Protein AF-A0A699ZW91-F1 (afdb_monomer_lite)

Organism: Haematococcus lacustris (NCBI:txid44745)

Secondary structure (DSSP, 8-state):
--EEEEEEEE-SSSSSSEEEEEEEEETTEEEEE----PPPHHHHHHHHHHHHHHHHHHHHHHHHHHT-

Radius of gyration: 14.03 Å; chains: 1; bounding box: 32×32×38 Å

pLDDT: mean 95.27, std 6.39, range [58.38, 98.19]

Sequence (68 aa):
TPTYEYTYVESSVTESPFFASKVKLSTEGVEKVYDLGTLSDYEKAALKTMMPELLQSVEKGVEFVKNS

Structure (mmCIF, N/CA/C/O backbone):
data_AF-A0A699ZW91-F1
#
_entry.id   AF-A0A699ZW91-F1
#
loop_
_atom_site.group_PDB
_atom_site.id
_atom_site.type_symbol
_atom_site.label_atom_id
_atom_site.label_alt_id
_atom_site.label_comp_id
_atom_site.label_asym_id
_atom_site.label_entity_id
_atom_site.label_seq_id
_atom_site.pdbx_PDB_ins_code
_atom_site.Cartn_x
_atom_site.Cartn_y
_atom_site.Cartn_z
_atom_site.occupancy
_atom_site.B_iso_or_equiv
_atom_site.auth_seq_id
_atom_site.auth_comp_id
_atom_site.auth_asym_id
_atom_site.auth_atom_id
_atom_site.pdbx_PDB_model_num
ATOM 1 N N . THR A 1 1 ? 20.095 11.776 -5.061 1.00 58.38 1 THR A N 1
ATOM 2 C CA . THR A 1 1 ? 19.609 10.752 -6.012 1.00 58.38 1 THR A CA 1
ATOM 3 C C . THR A 1 1 ? 18.170 10.447 -5.662 1.00 58.38 1 THR A C 1
ATOM 5 O O . THR A 1 1 ? 17.913 10.386 -4.467 1.00 58.38 1 THR A O 1
ATOM 8 N N . PRO A 1 2 ? 17.229 10.334 -6.617 1.00 72.19 2 PRO A N 1
ATOM 9 C CA . PRO A 1 2 ? 15.873 9.905 -6.283 1.00 72.19 2 PRO A CA 1
ATOM 10 C C . PRO A 1 2 ? 15.929 8.486 -5.712 1.00 72.19 2 PRO A C 1
ATOM 12 O O . PRO A 1 2 ? 16.458 7.583 -6.362 1.00 72.19 2 PRO A O 1
ATOM 15 N N . THR A 1 3 ? 15.428 8.317 -4.493 1.00 91.38 3 THR A N 1
ATOM 16 C CA . THR A 1 3 ? 15.412 7.030 -3.795 1.00 91.38 3 THR A CA 1
ATOM 17 C C . THR A 1 3 ? 14.068 6.366 -4.062 1.00 91.38 3 THR A C 1
ATOM 19 O O . THR A 1 3 ? 13.022 6.950 -3.779 1.00 91.38 3 THR A O 1
ATOM 22 N N . TYR A 1 4 ? 14.097 5.178 -4.663 1.00 96.31 4 TYR A N 1
ATOM 23 C CA . TYR A 1 4 ? 12.904 4.387 -4.953 1.00 96.31 4 TYR A CA 1
ATOM 24 C C . TYR A 1 4 ? 12.891 3.164 -4.057 1.00 96.31 4 TYR A C 1
ATOM 26 O O . TYR A 1 4 ? 13.832 2.379 -4.109 1.00 96.31 4 TYR A O 1
ATOM 34 N N . GLU A 1 5 ? 11.817 2.989 -3.301 1.00 95.81 5 GLU A N 1
ATOM 35 C CA . GLU A 1 5 ? 11.678 1.897 -2.336 1.00 95.81 5 GLU A CA 1
ATOM 36 C C . GLU A 1 5 ? 10.279 1.293 -2.399 1.00 95.81 5 GLU A C 1
ATOM 38 O O . GLU A 1 5 ? 9.357 1.903 -2.943 1.00 95.81 5 GLU A O 1
ATOM 43 N N . TYR A 1 6 ? 10.124 0.091 -1.847 1.00 96.62 6 TYR A N 1
ATOM 44 C CA . TYR A 1 6 ? 8.812 -0.498 -1.588 1.00 96.62 6 TYR A CA 1
ATOM 45 C C . TYR A 1 6 ? 8.444 -0.270 -0.127 1.00 96.62 6 TYR A C 1
ATOM 47 O O . TYR A 1 6 ? 9.110 -0.786 0.770 1.00 96.62 6 TYR A O 1
ATOM 55 N N . THR A 1 7 ? 7.374 0.488 0.105 1.00 96.38 7 THR A N 1
ATOM 56 C CA . THR A 1 7 ? 7.007 0.952 1.448 1.00 96.38 7 THR A CA 1
ATOM 57 C C . THR A 1 7 ? 5.506 0.831 1.660 1.00 96.38 7 THR A C 1
ATOM 59 O O . THR A 1 7 ? 4.731 1.141 0.758 1.00 96.38 7 THR A O 1
ATOM 62 N N . TYR A 1 8 ? 5.096 0.404 2.858 1.00 97.38 8 TYR A N 1
ATOM 63 C CA . TYR A 1 8 ? 3.696 0.399 3.282 1.00 97.38 8 TYR A CA 1
ATOM 64 C C . TYR A 1 8 ? 3.263 1.811 3.684 1.00 97.38 8 TYR A C 1
ATOM 66 O O . TYR A 1 8 ? 3.733 2.344 4.689 1.00 97.38 8 TYR A O 1
ATOM 74 N N . VAL A 1 9 ? 2.408 2.426 2.870 1.00 97.19 9 VAL A N 1
ATOM 75 C CA . VAL A 1 9 ? 1.972 3.822 3.017 1.00 97.19 9 VAL A CA 1
ATOM 76 C C . VAL A 1 9 ? 0.481 3.948 2.728 1.00 97.19 9 VAL A C 1
ATOM 78 O O . VAL A 1 9 ? -0.134 3.013 2.210 1.00 97.19 9 VAL A O 1
ATOM 81 N N . GLU A 1 10 ? -0.102 5.104 3.049 1.00 97.06 10 GLU A N 1
ATOM 82 C CA . GLU A 1 10 ? -1.433 5.462 2.553 1.00 97.06 10 GLU A CA 1
ATOM 83 C C . GLU A 1 10 ? -1.420 5.427 1.021 1.00 97.06 10 GLU A C 1
ATOM 85 O O . GLU A 1 10 ? -0.517 5.974 0.379 1.00 97.06 10 GLU A O 1
ATOM 90 N N . SER A 1 11 ? -2.369 4.706 0.432 1.00 96.19 11 SER A N 1
ATOM 91 C CA . SER A 1 11 ? -2.319 4.355 -0.982 1.00 96.19 11 SER A CA 1
ATOM 92 C C . SER A 1 11 ? -3.711 4.134 -1.555 1.00 96.19 11 SER A C 1
ATOM 94 O O . SER A 1 11 ? -4.593 3.595 -0.897 1.00 96.19 11 SER A O 1
ATOM 96 N N . SER A 1 12 ? -3.879 4.507 -2.823 1.00 95.00 12 SER A N 1
ATOM 97 C CA . SER A 1 12 ? -5.067 4.230 -3.639 1.00 95.00 12 SER A CA 1
ATOM 98 C C . SER A 1 12 ? -4.816 3.156 -4.704 1.00 95.00 12 SER A C 1
ATOM 100 O O . SER A 1 12 ? -5.636 2.949 -5.596 1.00 95.00 12 SER A O 1
ATOM 102 N N . VAL A 1 13 ? -3.664 2.476 -4.637 1.00 95.94 13 VAL A N 1
ATOM 103 C CA . VAL A 1 13 ? -3.248 1.456 -5.616 1.00 95.94 13 VAL A CA 1
ATOM 104 C C . VAL A 1 13 ? -4.091 0.176 -5.513 1.00 95.94 13 VAL A C 1
ATOM 106 O O . VAL A 1 13 ? -4.176 -0.594 -6.468 1.00 95.94 13 VAL A O 1
ATOM 109 N N . THR A 1 14 ? -4.728 -0.049 -4.365 1.00 95.75 14 THR A N 1
ATOM 110 C CA . THR A 1 14 ? -5.663 -1.155 -4.117 1.00 95.75 14 THR A CA 1
ATOM 111 C C . THR A 1 14 ? -6.915 -0.622 -3.419 1.00 95.75 14 THR A C 1
ATOM 113 O O . THR A 1 14 ? -6.994 0.565 -3.118 1.00 95.75 14 THR A O 1
ATOM 116 N N . GLU A 1 15 ? -7.883 -1.491 -3.128 1.00 94.75 15 GLU A N 1
ATOM 117 C CA . GLU A 1 15 ? -9.053 -1.133 -2.311 1.00 94.75 15 GLU A CA 1
ATOM 118 C C . GLU A 1 15 ? -8.719 -0.882 -0.830 1.00 94.75 15 GLU A C 1
ATOM 120 O O . GLU A 1 15 ? -9.491 -0.232 -0.127 1.00 94.75 15 GLU A O 1
ATOM 125 N N . SER A 1 16 ? -7.567 -1.366 -0.350 1.00 96.56 16 SER A N 1
ATOM 126 C CA . SER A 1 16 ? -7.073 -1.046 0.988 1.00 96.56 16 SER A CA 1
ATOM 127 C C . SER A 1 16 ? -6.533 0.387 1.030 1.00 96.56 16 SER A C 1
ATOM 129 O O . SER A 1 16 ? -5.721 0.735 0.169 1.00 96.56 16 SER A O 1
ATOM 131 N N . PRO A 1 17 ? -6.894 1.200 2.046 1.00 96.88 17 PRO A N 1
ATOM 132 C CA . PRO A 1 17 ? -6.413 2.579 2.171 1.00 96.88 17 PRO A CA 1
ATOM 133 C C . PRO A 1 17 ? -4.914 2.662 2.503 1.00 96.88 17 PRO A C 1
ATOM 135 O O . PRO A 1 17 ? -4.307 3.721 2.376 1.00 96.88 17 PRO A O 1
ATOM 138 N N . PHE A 1 18 ? -4.302 1.546 2.909 1.00 97.81 18 PHE A N 1
ATOM 139 C CA . PHE A 1 18 ? -2.859 1.410 3.071 1.00 97.81 18 PHE A CA 1
ATOM 140 C C . PHE A 1 18 ? -2.366 0.190 2.292 1.00 97.81 18 PHE A C 1
ATOM 142 O O . PHE A 1 18 ? -2.961 -0.890 2.370 1.00 97.81 18 PHE A O 1
ATOM 149 N N . PHE A 1 19 ? -1.277 0.343 1.540 1.00 97.94 19 PHE A N 1
ATOM 150 C CA . PHE A 1 19 ? -0.694 -0.746 0.757 1.00 97.94 19 PHE A CA 1
ATOM 151 C C . PHE A 1 19 ? 0.814 -0.562 0.565 1.00 97.94 19 PHE A C 1
ATOM 153 O O . PHE A 1 19 ? 1.316 0.562 0.541 1.00 97.94 19 PHE A O 1
ATOM 160 N N . ALA A 1 20 ? 1.541 -1.673 0.412 1.00 97.50 20 ALA A N 1
ATOM 161 C CA . ALA A 1 20 ? 2.966 -1.651 0.105 1.00 97.50 20 ALA A CA 1
ATOM 162 C C . ALA A 1 20 ? 3.178 -1.646 -1.409 1.00 97.50 20 ALA A C 1
ATOM 164 O O . ALA A 1 20 ? 2.921 -2.639 -2.087 1.00 97.50 20 ALA A O 1
ATOM 165 N N . SER A 1 21 ? 3.666 -0.534 -1.948 1.00 97.19 21 SER A N 1
ATOM 166 C CA . SER A 1 21 ? 4.010 -0.432 -3.366 1.00 97.19 21 SER A CA 1
ATOM 167 C C . SER A 1 21 ? 5.277 0.386 -3.572 1.00 97.19 21 SER A C 1
ATOM 169 O O . SER A 1 21 ? 5.876 0.903 -2.625 1.00 97.19 21 SER A O 1
ATOM 171 N N . LYS A 1 22 ? 5.718 0.460 -4.829 1.00 97.62 22 LYS A N 1
ATOM 172 C CA . LYS A 1 22 ? 6.867 1.271 -5.202 1.00 97.62 22 LYS A CA 1
ATOM 173 C C . LYS A 1 22 ? 6.536 2.742 -4.974 1.00 97.62 22 LYS A C 1
ATOM 175 O O . LYS A 1 22 ? 5.560 3.260 -5.514 1.00 97.62 22 LYS A O 1
ATOM 180 N N . VAL A 1 23 ? 7.401 3.425 -4.240 1.00 97.44 23 VAL A N 1
ATOM 181 C CA . VAL A 1 23 ? 7.321 4.860 -3.991 1.00 97.44 23 VAL A CA 1
ATOM 182 C C . VAL A 1 23 ? 8.607 5.548 -4.425 1.00 97.44 23 VAL A C 1
ATOM 184 O O . VAL A 1 23 ? 9.688 4.958 -4.411 1.00 97.44 23 VAL A O 1
ATOM 187 N N . LYS A 1 24 ? 8.493 6.813 -4.823 1.00 97.19 24 LYS A N 1
ATOM 188 C CA . LYS A 1 24 ? 9.627 7.732 -4.930 1.00 97.19 24 LYS A CA 1
ATOM 189 C C . LYS A 1 24 ? 9.657 8.585 -3.672 1.00 97.19 24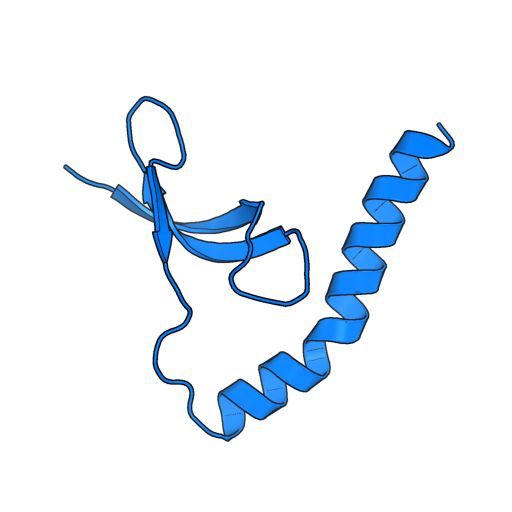 LYS A C 1
ATOM 191 O O . LYS A 1 24 ? 8.650 9.203 -3.328 1.00 97.19 24 LYS A O 1
ATOM 196 N N . LEU A 1 25 ? 10.806 8.621 -3.015 1.00 95.19 25 LEU A N 1
ATOM 197 C CA . LEU A 1 25 ? 11.040 9.439 -1.835 1.00 95.19 25 LEU A CA 1
ATOM 198 C C . LEU A 1 25 ? 11.752 10.742 -2.217 1.00 95.19 25 LEU A C 1
ATOM 200 O O . LEU A 1 25 ? 12.635 10.761 -3.081 1.00 95.19 25 LEU A O 1
ATOM 204 N N . SER A 1 26 ? 11.377 11.810 -1.524 1.00 94.56 26 SER A N 1
ATOM 205 C CA . SER A 1 26 ? 12.019 13.123 -1.538 1.00 94.56 26 SER A CA 1
ATOM 206 C C . SER A 1 26 ? 12.407 13.529 -0.112 1.00 94.56 26 SER A C 1
ATOM 208 O O . SER A 1 26 ? 12.164 12.790 0.843 1.00 94.56 26 SER A O 1
ATOM 210 N N . THR A 1 27 ? 13.003 14.710 0.051 1.00 94.06 27 THR A N 1
ATOM 211 C CA . THR A 1 27 ? 13.300 15.265 1.383 1.00 94.06 27 THR A CA 1
ATOM 212 C C . THR A 1 27 ? 12.043 15.526 2.212 1.00 94.06 27 THR A C 1
ATOM 214 O O . THR A 1 27 ? 12.126 15.525 3.433 1.00 94.06 27 THR A O 1
ATOM 217 N N . GLU A 1 28 ? 10.885 15.657 1.561 1.00 95.00 28 GLU A N 1
ATOM 218 C CA . GLU A 1 28 ? 9.582 15.891 2.194 1.00 95.00 28 GLU A CA 1
ATOM 219 C C . GLU A 1 28 ? 8.775 14.591 2.401 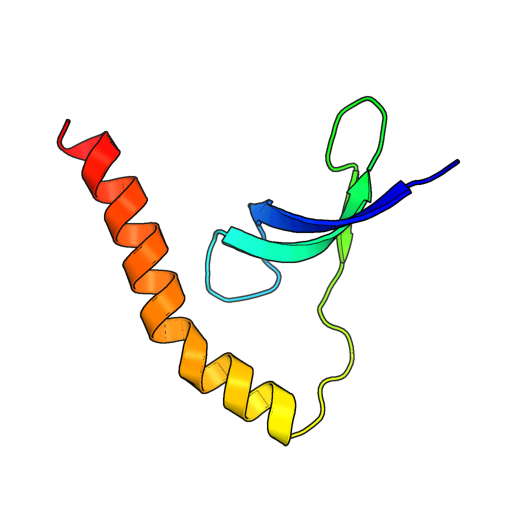1.00 95.00 28 GLU A C 1
ATOM 221 O O . GLU A 1 28 ? 7.579 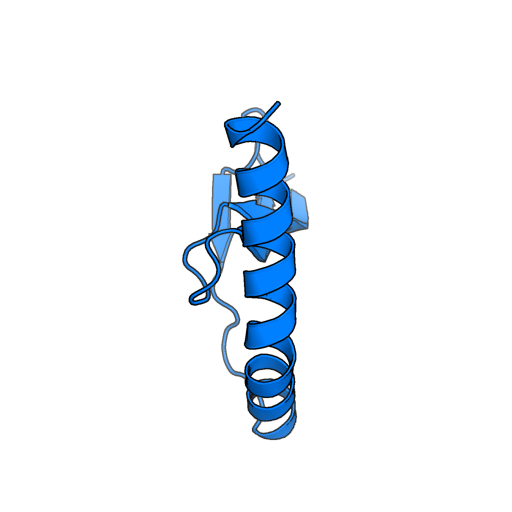14.631 2.679 1.00 95.00 28 GLU A O 1
ATOM 226 N N . GLY A 1 29 ? 9.402 13.417 2.244 1.00 93.25 29 GLY A N 1
ATOM 227 C CA . GLY A 1 29 ? 8.748 12.113 2.393 1.00 93.25 29 GLY A CA 1
ATOM 228 C C . GLY A 1 29 ? 8.325 11.493 1.059 1.00 93.25 29 GLY A C 1
ATOM 229 O O . GLY A 1 29 ? 9.096 11.491 0.097 1.00 93.25 29 GLY A O 1
ATOM 230 N N . VAL A 1 30 ? 7.123 10.906 1.000 1.00 95.25 30 VAL A N 1
ATOM 231 C CA . VAL A 1 30 ? 6.615 10.242 -0.214 1.00 95.25 30 VAL A CA 1
ATOM 232 C C . VAL A 1 30 ? 6.281 11.292 -1.272 1.00 95.25 30 VAL A C 1
ATOM 234 O O . VAL A 1 30 ? 5.311 12.029 -1.149 1.00 95.25 30 VAL A O 1
ATOM 237 N N . GLU A 1 31 ? 7.080 11.341 -2.336 1.00 95.69 31 GLU A N 1
ATOM 238 C CA . GLU A 1 31 ? 6.857 12.233 -3.479 1.00 95.69 31 GLU A CA 1
ATOM 239 C C . GLU A 1 31 ? 5.805 11.657 -4.432 1.00 95.69 31 GLU A C 1
ATOM 241 O O . GLU A 1 31 ? 4.989 12.382 -4.998 1.00 95.69 31 GLU A O 1
ATOM 246 N N . LYS A 1 32 ? 5.846 10.337 -4.647 1.00 96.00 32 LYS A N 1
ATOM 247 C CA . LYS A 1 32 ? 4.936 9.648 -5.563 1.00 96.00 32 LYS A CA 1
ATOM 248 C C . LYS A 1 32 ? 4.758 8.185 -5.185 1.00 96.00 32 LYS A C 1
ATOM 250 O O . LYS A 1 32 ? 5.745 7.487 -4.965 1.00 96.00 32 LYS A O 1
ATOM 255 N N . VAL A 1 33 ? 3.513 7.719 -5.224 1.00 97.50 33 VAL A N 1
ATOM 256 C CA . VAL A 1 33 ? 3.147 6.298 -5.192 1.00 97.50 33 VAL A CA 1
ATOM 257 C C . VAL A 1 33 ? 2.946 5.812 -6.629 1.00 97.50 33 VAL A C 1
ATOM 259 O O . VAL A 1 33 ? 2.361 6.524 -7.448 1.00 97.50 33 VAL A O 1
ATOM 262 N N . TYR A 1 34 ? 3.477 4.635 -6.954 1.00 97.25 34 TYR A N 1
ATOM 263 C CA . TYR A 1 34 ? 3.334 4.011 -8.269 1.00 97.25 34 TYR A CA 1
ATOM 264 C C . TYR A 1 34 ? 2.370 2.825 -8.211 1.00 97.25 34 TYR A C 1
ATOM 266 O O . TYR A 1 34 ? 2.315 2.090 -7.222 1.00 97.25 34 TYR A O 1
ATOM 274 N N . ASP A 1 35 ? 1.662 2.633 -9.318 1.00 96.12 35 ASP A N 1
ATOM 275 C CA . ASP A 1 35 ? 0.774 1.509 -9.592 1.00 96.12 35 ASP A CA 1
ATOM 276 C C . ASP A 1 35 ? 1.554 0.178 -9.595 1.00 96.12 35 ASP A C 1
ATOM 278 O O . ASP A 1 35 ? 2.771 0.151 -9.802 1.00 96.12 35 ASP A O 1
ATOM 282 N N . LEU A 1 36 ? 0.851 -0.951 -9.442 1.00 95.38 36 LEU A N 1
ATOM 283 C CA . LEU A 1 36 ? 1.476 -2.288 -9.432 1.00 95.38 36 LEU A CA 1
ATOM 284 C C . LEU A 1 36 ? 2.013 -2.731 -10.802 1.00 95.38 36 LEU A C 1
ATOM 286 O O . LEU A 1 36 ? 2.713 -3.736 -10.900 1.00 95.38 36 LEU A O 1
ATOM 290 N N . GLY A 1 37 ? 1.694 -1.993 -11.867 1.00 93.88 37 GLY A N 1
ATOM 291 C CA . GLY A 1 37 ? 2.032 -2.375 -13.231 1.00 93.88 37 GLY A CA 1
ATOM 292 C C . GLY A 1 37 ? 1.251 -3.605 -13.698 1.00 93.88 37 GLY A C 1
ATOM 293 O O . GLY A 1 37 ? 0.109 -3.834 -13.302 1.00 93.88 37 GLY A O 1
ATOM 294 N N . THR A 1 38 ? 1.855 -4.384 -14.597 1.00 96.38 38 THR A N 1
ATOM 295 C CA . THR A 1 38 ? 1.229 -5.607 -15.117 1.00 96.38 38 THR A CA 1
ATOM 296 C C . THR A 1 38 ? 1.518 -6.770 -14.183 1.00 96.38 38 THR A C 1
ATOM 298 O O . THR A 1 38 ? 2.673 -7.137 -14.000 1.00 96.38 38 THR A O 1
ATOM 301 N N . LEU A 1 39 ? 0.459 -7.367 -13.644 1.00 96.94 39 LEU A N 1
ATOM 302 C CA . LEU A 1 39 ? 0.537 -8.579 -12.836 1.00 96.94 39 LEU A CA 1
ATOM 303 C C . LEU A 1 39 ? 0.251 -9.814 -13.696 1.00 96.94 39 LEU A C 1
ATOM 305 O O . LEU A 1 39 ? -0.648 -9.801 -14.547 1.00 96.94 39 LEU A O 1
ATOM 309 N N . SER A 1 40 ? 0.979 -10.895 -13.441 1.00 98.06 40 SER A N 1
ATOM 310 C CA . SER A 1 40 ? 0.630 -12.231 -13.925 1.00 98.06 40 SER A CA 1
ATOM 311 C C . SER A 1 40 ? -0.672 -12.723 -13.284 1.00 98.06 40 SER A C 1
ATOM 313 O O . SER A 1 40 ? -1.123 -12.209 -12.258 1.00 98.06 40 SER A O 1
ATOM 315 N N . ASP A 1 41 ? -1.294 -13.749 -13.862 1.00 98.19 41 ASP A N 1
ATOM 316 C CA . ASP A 1 41 ? -2.546 -14.284 -13.314 1.00 98.19 41 ASP A CA 1
ATOM 317 C C . ASP A 1 41 ? -2.354 -14.920 -11.931 1.00 98.19 41 ASP A C 1
ATOM 319 O O . ASP A 1 41 ? -3.242 -14.826 -11.083 1.00 98.19 41 ASP A O 1
ATOM 323 N N . TYR A 1 42 ? -1.166 -15.475 -11.667 1.00 98.06 42 TYR A N 1
ATOM 324 C CA . TYR A 1 42 ? -0.784 -15.957 -10.341 1.00 98.06 42 TYR A CA 1
ATOM 325 C C . TYR A 1 42 ? -0.721 -14.814 -9.315 1.00 98.06 42 TYR A C 1
ATOM 327 O O . TYR A 1 42 ? -1.303 -14.917 -8.237 1.00 98.06 42 TYR A O 1
ATOM 335 N N . GLU A 1 43 ? -0.082 -13.692 -9.661 1.00 97.56 43 GLU A N 1
ATOM 336 C CA . GLU A 1 43 ? 0.026 -12.524 -8.775 1.00 97.56 43 GLU A CA 1
ATOM 337 C C . GLU A 1 43 ? -1.330 -11.850 -8.537 1.00 97.56 43 GLU A C 1
ATOM 339 O O . GLU A 1 43 ? -1.630 -11.469 -7.408 1.00 97.56 43 GLU A O 1
ATOM 344 N N . LYS A 1 44 ? -2.190 -11.753 -9.561 1.00 97.56 44 LYS A N 1
ATOM 345 C CA . LYS A 1 44 ? -3.566 -11.245 -9.397 1.00 97.56 44 LYS A CA 1
ATOM 346 C C . LYS A 1 44 ? -4.376 -12.116 -8.441 1.00 97.56 44 LYS A C 1
ATOM 348 O O . LYS A 1 44 ? -5.120 -11.586 -7.616 1.00 97.56 44 LYS A O 1
ATOM 353 N N . ALA A 1 45 ? -4.252 -13.440 -8.558 1.00 97.94 45 ALA A N 1
ATOM 354 C CA . ALA A 1 45 ? -4.932 -14.372 -7.668 1.00 97.94 45 ALA A CA 1
ATOM 355 C C . ALA A 1 45 ? -4.429 -14.220 -6.226 1.00 97.94 45 ALA A C 1
ATOM 357 O O . ALA A 1 45 ? -5.245 -14.083 -5.318 1.00 97.94 45 ALA A O 1
ATOM 358 N N . ALA A 1 46 ? -3.109 -14.156 -6.025 1.00 97.75 46 ALA A N 1
ATOM 359 C CA . ALA A 1 46 ? -2.510 -13.937 -4.710 1.00 97.75 46 ALA A CA 1
ATOM 360 C C . ALA A 1 46 ? -2.957 -12.604 -4.086 1.00 97.75 46 ALA A C 1
ATOM 362 O O . ALA A 1 46 ? -3.376 -12.584 -2.928 1.00 97.75 46 ALA A O 1
ATOM 363 N N . LEU A 1 47 ? -2.955 -11.519 -4.872 1.00 97.00 47 LEU A N 1
ATOM 364 C CA . LEU A 1 47 ? -3.432 -10.207 -4.436 1.00 97.00 47 LEU A CA 1
ATOM 365 C C . LEU A 1 47 ? -4.898 -10.282 -3.994 1.00 97.00 47 LEU A C 1
ATOM 367 O O . LEU A 1 47 ? -5.233 -9.866 -2.890 1.00 97.00 47 LEU A O 1
ATOM 371 N N . LYS A 1 48 ? -5.768 -10.883 -4.812 1.00 96.94 48 LYS A N 1
ATOM 372 C CA . LYS A 1 48 ? -7.187 -11.053 -4.475 1.00 96.94 48 LYS A CA 1
ATOM 373 C C . LYS A 1 48 ? -7.385 -11.867 -3.192 1.00 96.94 48 LYS A C 1
ATOM 375 O O . LYS A 1 48 ? -8.258 -11.535 -2.397 1.00 96.94 48 LYS A O 1
ATOM 380 N N . THR A 1 49 ? -6.598 -12.922 -2.992 1.00 97.81 49 THR A N 1
ATOM 381 C CA . THR A 1 49 ? -6.693 -13.777 -1.802 1.00 97.81 49 THR A CA 1
ATOM 382 C C . THR A 1 49 ? -6.245 -13.062 -0.526 1.00 97.81 49 THR A C 1
ATOM 384 O O . THR A 1 49 ? -6.844 -13.305 0.517 1.00 97.81 49 THR A O 1
ATOM 387 N N . MET A 1 50 ? -5.246 -12.173 -0.587 1.00 96.75 50 MET A N 1
ATOM 388 C CA . MET A 1 50 ? -4.731 -11.474 0.602 1.00 96.75 50 MET A CA 1
ATOM 389 C C . MET A 1 50 ? -5.509 -10.198 0.976 1.00 96.75 50 MET A C 1
ATOM 391 O O . MET A 1 50 ? -5.423 -9.761 2.123 1.00 96.75 50 MET A O 1
ATOM 395 N N . MET A 1 51 ? -6.271 -9.593 0.051 1.00 97.56 51 MET A N 1
ATOM 396 C CA . MET A 1 51 ? -7.011 -8.344 0.326 1.00 97.56 51 MET A CA 1
ATOM 397 C C . MET A 1 51 ? -7.936 -8.412 1.554 1.00 97.56 51 MET A C 1
ATOM 399 O O . MET A 1 51 ? -7.880 -7.484 2.362 1.00 97.56 51 MET A O 1
ATOM 403 N N . PRO A 1 52 ? -8.745 -9.473 1.771 1.00 98.06 52 PRO A N 1
ATOM 404 C CA . PRO A 1 52 ? -9.646 -9.523 2.923 1.00 98.06 52 PRO A CA 1
ATOM 405 C C . PRO A 1 52 ? -8.918 -9.457 4.272 1.00 98.06 52 PRO A C 1
ATOM 407 O O . PRO A 1 52 ? -9.381 -8.782 5.188 1.00 98.06 52 PRO A O 1
ATOM 410 N N . GLU A 1 53 ? -7.772 -10.132 4.395 1.00 97.88 53 GLU A N 1
ATOM 411 C CA . GLU A 1 53 ? -6.957 -10.125 5.617 1.00 97.88 53 GLU A CA 1
ATOM 412 C C . GLU A 1 53 ? -6.314 -8.753 5.853 1.00 97.88 53 GLU A C 1
ATOM 414 O O . GLU A 1 53 ? -6.293 -8.246 6.980 1.00 97.88 53 GLU A O 1
ATOM 419 N N . LEU A 1 54 ? -5.822 -8.125 4.781 1.00 97.81 54 LEU A N 1
ATOM 420 C CA . LEU A 1 54 ? -5.224 -6.798 4.858 1.00 97.81 54 LEU A CA 1
ATOM 421 C C . LEU A 1 54 ? -6.248 -5.748 5.308 1.00 97.81 54 LEU A C 1
ATOM 423 O O . LEU A 1 54 ? -5.961 -4.972 6.219 1.00 97.81 54 LEU A O 1
ATOM 427 N N . LEU A 1 55 ? -7.446 -5.759 4.716 1.00 98.06 55 LEU A N 1
ATOM 428 C CA . LEU A 1 55 ? -8.530 -4.845 5.081 1.00 98.06 55 LEU A CA 1
ATOM 429 C C . LEU A 1 55 ? -8.912 -4.989 6.559 1.00 98.06 55 LEU A C 1
ATOM 431 O O . LEU A 1 55 ? -8.980 -3.985 7.265 1.00 98.06 55 LEU A O 1
ATOM 435 N N . GLN A 1 56 ? -9.063 -6.225 7.050 1.00 98.12 56 GLN A N 1
ATOM 436 C CA . GLN A 1 56 ? -9.338 -6.487 8.469 1.00 98.12 56 GLN A CA 1
ATOM 437 C C . GLN A 1 56 ? -8.212 -5.985 9.382 1.00 98.12 56 GLN A C 1
ATOM 439 O O . GLN A 1 56 ? -8.469 -5.439 10.454 1.00 98.12 56 GLN A O 1
ATOM 444 N N . SER A 1 57 ? -6.953 -6.149 8.968 1.00 98.06 57 SER A N 1
ATOM 445 C CA . SER A 1 57 ? -5.796 -5.690 9.746 1.00 98.06 57 SER A CA 1
ATOM 446 C C . SER A 1 57 ? -5.747 -4.166 9.858 1.00 98.06 57 SER A C 1
ATOM 448 O O . SER A 1 57 ? -5.459 -3.630 10.930 1.00 98.06 57 SER A O 1
ATOM 450 N N . VAL A 1 58 ? -6.061 -3.465 8.766 1.00 97.31 58 VAL A N 1
ATOM 451 C CA . VAL A 1 58 ? -6.166 -2.003 8.744 1.00 97.31 58 VAL A CA 1
ATOM 452 C C . VAL A 1 58 ? -7.329 -1.527 9.610 1.00 97.31 58 VAL A C 1
ATOM 454 O O . VAL A 1 58 ? -7.136 -0.651 10.454 1.00 97.31 58 VAL A O 1
ATOM 457 N N . GLU A 1 59 ? -8.514 -2.116 9.437 1.00 97.12 59 GLU A N 1
ATOM 458 C CA . GLU A 1 59 ? -9.708 -1.777 10.214 1.00 97.12 59 GLU A CA 1
ATOM 459 C C . GLU A 1 59 ? -9.451 -1.940 11.710 1.00 97.12 59 GLU A C 1
ATOM 461 O O . GLU A 1 59 ? -9.672 -1.000 12.471 1.00 97.12 59 GLU A O 1
ATOM 466 N N . LYS A 1 60 ? -8.848 -3.060 12.118 1.00 97.44 60 LYS A N 1
ATOM 467 C CA . LYS A 1 60 ? -8.452 -3.304 13.508 1.00 97.44 60 LYS A CA 1
ATOM 468 C C . LYS A 1 60 ? -7.548 -2.201 14.068 1.00 97.44 60 LYS A C 1
ATOM 470 O O . LYS A 1 60 ? -7.721 -1.793 15.215 1.00 97.44 60 LYS A O 1
ATOM 475 N N . GLY A 1 61 ? -6.583 -1.715 13.286 1.00 96.56 61 GLY A N 1
ATOM 476 C CA . GLY A 1 61 ? -5.712 -0.609 13.696 1.00 96.56 61 GLY A CA 1
ATOM 477 C C . GLY A 1 61 ? -6.473 0.709 13.874 1.00 96.56 61 GLY A C 1
ATOM 478 O O . GLY A 1 61 ? -6.241 1.438 14.838 1.00 96.56 61 GLY A O 1
ATOM 479 N N . VAL A 1 62 ? -7.420 0.995 12.978 1.00 96.12 62 VAL A N 1
ATOM 480 C CA . VAL A 1 62 ? -8.269 2.194 13.043 1.00 96.12 62 VAL A CA 1
ATOM 481 C C . VAL A 1 62 ? -9.239 2.128 14.224 1.00 96.12 62 VAL A C 1
ATOM 483 O O . VAL A 1 62 ? -9.380 3.105 14.959 1.00 96.12 62 VAL A O 1
ATOM 486 N N . GLU A 1 63 ? -9.905 0.993 14.421 1.00 97.44 63 GLU A N 1
ATOM 487 C CA . GLU A 1 63 ? -10.817 0.762 15.543 1.00 97.44 63 GLU A CA 1
ATOM 488 C C . GLU A 1 63 ? -10.106 0.857 16.885 1.00 97.44 63 GLU A C 1
ATOM 490 O O . GLU A 1 63 ? -10.655 1.445 17.816 1.00 97.44 63 GLU A O 1
ATOM 495 N N . PHE A 1 64 ? -8.880 0.329 16.974 1.00 97.38 64 PHE A N 1
ATOM 496 C CA . PHE A 1 64 ? -8.064 0.445 18.174 1.00 97.38 64 PHE A CA 1
ATOM 497 C C . PHE A 1 64 ? -7.919 1.911 18.585 1.00 97.38 64 PHE A C 1
ATOM 499 O O . PHE A 1 64 ? -8.225 2.240 19.723 1.00 97.38 64 PHE A O 1
ATOM 506 N N . VAL A 1 65 ? -7.541 2.805 17.665 1.00 97.12 65 VAL A N 1
ATOM 507 C CA . VAL A 1 65 ? -7.382 4.237 17.980 1.00 97.12 65 VAL A CA 1
ATOM 508 C C . VAL A 1 65 ? -8.723 4.922 18.262 1.00 97.12 65 VAL A C 1
ATOM 510 O O . VAL A 1 65 ? -8.790 5.762 19.149 1.00 97.12 65 VAL A O 1
ATOM 513 N N . LYS A 1 66 ? -9.797 4.580 17.536 1.00 96.06 66 LYS A N 1
ATOM 514 C CA . LYS A 1 66 ? -11.127 5.193 17.733 1.00 96.06 66 LYS A CA 1
ATOM 515 C C . LYS A 1 66 ? -11.758 4.862 19.085 1.00 96.06 66 LYS A C 1
ATOM 517 O O . LYS A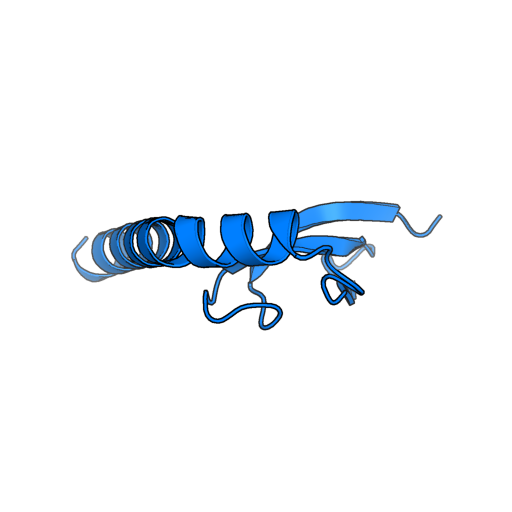 1 66 ? -12.516 5.675 19.604 1.00 96.06 66 LYS A O 1
ATOM 522 N N . ASN A 1 67 ? -11.491 3.665 19.598 1.00 92.00 67 ASN A N 1
ATOM 523 C CA . ASN A 1 67 ? -12.071 3.152 20.837 1.00 92.00 67 ASN A CA 1
ATOM 524 C C . ASN A 1 67 ? -11.082 3.189 22.020 1.00 92.00 67 ASN A C 1
ATOM 526 O O .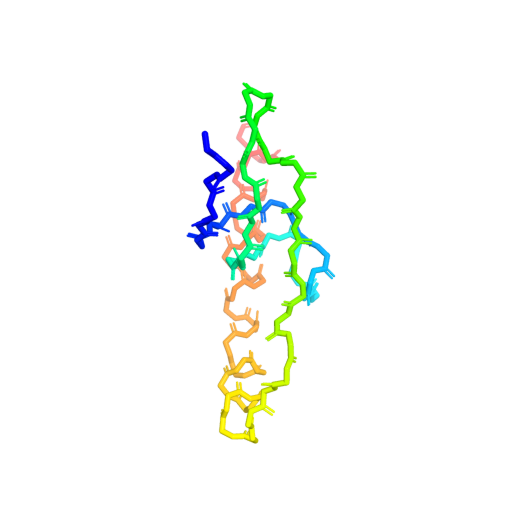 ASN A 1 67 ? -11.388 2.607 23.063 1.00 92.00 67 ASN A O 1
ATOM 530 N N . SER A 1 68 ? -9.916 3.829 21.849 1.00 70.06 68 SER A N 1
ATOM 531 C CA . SER A 1 68 ? -8.916 4.065 22.906 1.00 70.06 68 SER A CA 1
ATOM 532 C C . SER A 1 68 ? -9.016 5.464 23.498 1.00 70.06 68 SER A C 1
ATOM 534 O O . SER A 1 68 ? -9.464 6.388 22.784 1.00 70.06 68 SER A O 1
#

Foldseek 3Di:
DFDKDFDFDQDPLDPARTDTAIFTADPVGTPDGDHPPDDDPVRVVVCVVCVVVRNVVVVVVVVVVVVD

InterPro domains:
  IPR015955 Lactate dehydrogenase/glycoside hydrolase, family 4, C-terminal [G3DSA:3.90.110.10] (1-67)
  IPR015955 Lactate dehydrogenase/glycoside hydrolase, family 4, C-terminal [SSF56327] (4-67)
  IPR022383 Lactate/malate dehydrogenase, C-terminal [PF02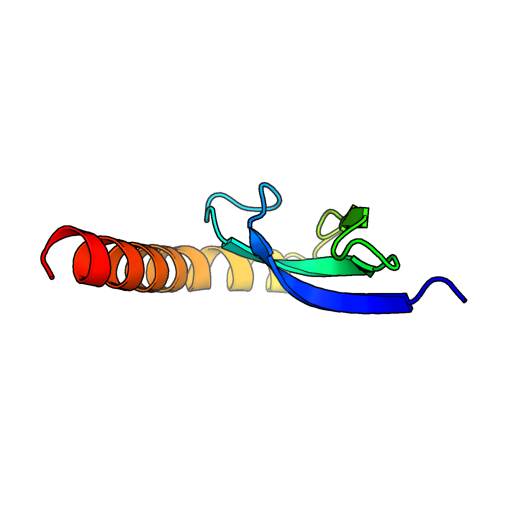866] (4-65)